Protein AF-A0A3D6DR63-F1 (afdb_monomer)

Structure (mmCIF, N/CA/C/O backbone):
data_AF-A0A3D6DR63-F1
#
_entry.id   AF-A0A3D6DR63-F1
#
loop_
_atom_site.group_PDB
_atom_site.id
_atom_site.type_symbol
_atom_site.label_atom_id
_atom_site.label_alt_id
_atom_site.label_comp_id
_atom_site.label_asym_id
_atom_site.label_entity_id
_atom_site.label_seq_id
_atom_site.pdbx_PDB_ins_code
_atom_site.Cartn_x
_atom_site.Cartn_y
_atom_site.Cartn_z
_atom_site.occupancy
_atom_site.B_iso_or_equiv
_atom_site.auth_seq_id
_atom_site.auth_comp_id
_atom_site.auth_asym_id
_atom_site.auth_atom_id
_atom_site.pdbx_PDB_model_num
ATOM 1 N N . MET A 1 1 ? 2.754 -13.021 -0.549 1.00 55.22 1 MET A N 1
ATOM 2 C CA . MET A 1 1 ? 3.269 -13.278 0.815 1.00 55.22 1 MET A CA 1
ATOM 3 C C . MET A 1 1 ? 2.582 -12.289 1.728 1.00 55.22 1 MET A C 1
ATOM 5 O O . MET A 1 1 ? 2.463 -11.158 1.289 1.00 55.22 1 MET A O 1
ATOM 9 N N . ALA A 1 2 ? 2.134 -12.702 2.915 1.00 77.19 2 ALA A N 1
ATOM 10 C CA . ALA A 1 2 ? 1.532 -11.772 3.871 1.00 77.19 2 ALA A CA 1
ATOM 11 C C . ALA A 1 2 ? 2.558 -10.711 4.296 1.00 77.19 2 ALA A C 1
ATOM 13 O O . ALA A 1 2 ? 3.731 -11.039 4.500 1.00 77.19 2 ALA A O 1
ATOM 14 N N . VAL A 1 3 ? 2.125 -9.458 4.412 1.00 84.44 3 VAL A N 1
ATOM 15 C CA . VAL A 1 3 ? 2.983 -8.354 4.857 1.00 84.44 3 VAL A CA 1
ATOM 16 C C . VAL A 1 3 ? 3.379 -8.554 6.323 1.00 84.44 3 VAL A C 1
ATOM 18 O O . VAL A 1 3 ? 2.514 -8.653 7.190 1.00 84.44 3 VAL A O 1
ATOM 21 N N . VAL A 1 4 ? 4.685 -8.600 6.611 1.00 91.81 4 VAL A N 1
ATOM 22 C CA . VAL A 1 4 ? 5.199 -8.753 7.984 1.00 91.81 4 VAL A CA 1
ATOM 23 C C . VAL A 1 4 ? 5.383 -7.398 8.655 1.00 91.81 4 VAL A C 1
ATOM 25 O O . VAL A 1 4 ? 5.018 -7.244 9.820 1.00 91.81 4 VAL A O 1
ATOM 28 N N . ARG A 1 5 ? 5.936 -6.413 7.939 1.00 94.44 5 ARG A N 1
ATOM 29 C CA . ARG A 1 5 ? 6.113 -5.038 8.415 1.00 94.44 5 ARG A CA 1
ATOM 30 C C . ARG A 1 5 ? 5.291 -4.107 7.533 1.00 94.44 5 ARG A C 1
ATOM 32 O O . ARG A 1 5 ? 5.711 -3.798 6.421 1.00 94.44 5 ARG A O 1
ATOM 39 N N . PRO A 1 6 ? 4.103 -3.680 7.976 1.00 94.38 6 PRO A N 1
ATOM 40 C CA . PRO A 1 6 ? 3.228 -2.900 7.124 1.00 94.38 6 PRO A CA 1
ATOM 41 C C . PRO A 1 6 ? 3.793 -1.504 6.872 1.00 94.38 6 PRO A C 1
ATOM 43 O O . PRO A 1 6 ? 4.049 -0.739 7.800 1.00 94.38 6 PRO A O 1
ATOM 46 N N . PHE A 1 7 ? 3.954 -1.181 5.592 1.00 94.69 7 PHE A N 1
ATOM 47 C CA . PHE A 1 7 ? 4.350 0.126 5.093 1.00 94.69 7 PHE A CA 1
ATOM 48 C C . PHE A 1 7 ? 3.253 0.695 4.191 1.00 94.69 7 PHE A C 1
ATOM 50 O O . PHE A 1 7 ? 2.871 0.074 3.193 1.00 94.69 7 PHE A O 1
ATOM 57 N N . LEU A 1 8 ? 2.732 1.870 4.542 1.00 93.81 8 LEU A N 1
ATOM 58 C CA . LEU A 1 8 ? 1.820 2.629 3.694 1.00 93.81 8 LEU A CA 1
ATOM 59 C C . LEU A 1 8 ? 2.593 3.159 2.483 1.00 93.81 8 LEU A C 1
ATOM 61 O O . LEU A 1 8 ? 3.599 3.843 2.629 1.00 93.81 8 LEU A O 1
ATOM 65 N N . ARG A 1 9 ? 2.124 2.839 1.279 1.00 90.19 9 ARG A N 1
ATOM 66 C CA . ARG A 1 9 ? 2.836 3.194 0.047 1.00 90.19 9 ARG A CA 1
ATOM 67 C C . ARG A 1 9 ? 2.928 4.702 -0.173 1.00 90.19 9 ARG A C 1
ATOM 69 O O . ARG A 1 9 ? 1.906 5.379 -0.194 1.00 90.19 9 ARG A O 1
ATOM 76 N N . ASP A 1 10 ? 4.117 5.164 -0.557 1.00 86.06 10 ASP A N 1
ATOM 77 C CA . ASP A 1 10 ? 4.382 6.567 -0.918 1.00 86.06 10 ASP A CA 1
ATOM 78 C C . ASP A 1 10 ? 3.540 7.086 -2.100 1.00 86.06 10 ASP A C 1
ATOM 80 O O . ASP A 1 10 ? 3.297 8.281 -2.224 1.00 86.06 10 ASP A O 1
ATOM 84 N N . GLY A 1 11 ? 3.091 6.199 -2.996 1.00 87.38 11 GLY A N 1
ATOM 85 C CA . GLY A 1 11 ? 2.249 6.550 -4.149 1.00 87.38 11 GLY A CA 1
ATOM 86 C C . GLY A 1 11 ? 0.776 6.806 -3.809 1.00 87.38 11 GLY A C 1
ATOM 87 O O . GLY A 1 11 ? -0.049 6.917 -4.720 1.00 87.38 11 GLY A O 1
ATOM 88 N N . ILE A 1 12 ? 0.412 6.837 -2.524 1.00 92.12 12 ILE A N 1
ATOM 89 C CA . ILE A 1 12 ? -0.972 6.935 -2.062 1.00 92.12 12 ILE A CA 1
ATOM 90 C C . ILE A 1 12 ? -1.116 8.095 -1.084 1.00 92.12 12 ILE A C 1
ATOM 92 O O . ILE A 1 12 ? -0.605 8.049 0.032 1.00 92.12 12 ILE A O 1
ATOM 96 N N . ASP A 1 13 ? -1.917 9.084 -1.469 1.00 94.25 13 ASP A N 1
ATOM 97 C CA . ASP A 1 13 ? -2.365 10.115 -0.542 1.00 94.25 13 ASP A CA 1
ATOM 98 C C . ASP A 1 13 ? -3.530 9.585 0.299 1.00 94.25 13 ASP A C 1
ATOM 100 O O . ASP A 1 13 ? -4.478 8.982 -0.221 1.00 94.25 13 ASP A O 1
ATOM 104 N N . VAL A 1 14 ? -3.476 9.845 1.603 1.00 95.81 14 VAL A N 1
ATOM 105 C CA . VAL A 1 14 ? -4.522 9.470 2.557 1.00 95.81 14 VAL A CA 1
ATOM 106 C C . VAL A 1 14 ? -5.210 10.726 3.071 1.00 95.81 14 VAL A C 1
ATOM 108 O O . VAL A 1 14 ? -4.579 11.583 3.683 1.00 95.81 14 VAL A O 1
ATOM 111 N N . TYR A 1 15 ? -6.521 10.814 2.858 1.00 96.06 15 TYR A N 1
ATOM 112 C CA . TYR A 1 15 ? -7.356 11.889 3.387 1.00 96.06 15 TYR A CA 1
ATOM 113 C C . TYR A 1 15 ? -8.389 11.324 4.347 1.00 96.06 15 TYR A C 1
ATOM 115 O O . TYR A 1 15 ? -9.025 10.310 4.064 1.00 96.06 15 TYR A O 1
ATOM 123 N N . VAL A 1 16 ? -8.591 12.012 5.462 1.00 94.88 16 VAL A N 1
ATOM 124 C CA . VAL A 1 16 ? -9.604 11.662 6.457 1.00 94.88 16 VAL A CA 1
ATOM 125 C C . VAL A 1 16 ? -10.756 12.650 6.333 1.00 94.88 16 VAL A C 1
ATOM 127 O O . VAL A 1 16 ? -10.533 13.859 6.236 1.00 94.88 16 VAL A O 1
ATOM 130 N N . ARG A 1 17 ? -11.988 12.141 6.303 1.00 92.88 17 ARG A N 1
ATOM 131 C CA . ARG A 1 17 ? -13.204 12.949 6.242 1.00 92.88 17 ARG A CA 1
ATOM 132 C C . ARG A 1 17 ? -14.076 12.635 7.452 1.00 92.88 17 ARG A C 1
ATOM 134 O O . ARG A 1 17 ? -14.644 11.555 7.546 1.00 92.88 17 ARG A O 1
ATOM 141 N N . GLY A 1 18 ? -14.217 13.603 8.353 1.00 91.56 18 GLY A N 1
ATOM 142 C CA . GLY A 1 18 ? -14.867 13.349 9.641 1.00 91.56 18 GLY A CA 1
ATOM 143 C C . GLY A 1 18 ? -14.057 12.354 10.474 1.00 91.56 18 GLY A C 1
ATOM 144 O O . GLY A 1 18 ? -12.831 12.351 10.386 1.00 91.56 18 GLY A O 1
ATOM 145 N N . ASP A 1 19 ? -14.741 11.510 11.247 1.00 91.31 19 ASP A N 1
ATOM 146 C CA . ASP A 1 19 ? -14.093 10.597 12.200 1.00 91.31 19 ASP A CA 1
ATOM 147 C C . ASP A 1 19 ? -14.078 9.129 11.740 1.00 91.31 19 ASP A C 1
ATOM 149 O O . ASP A 1 19 ? -13.366 8.311 12.324 1.00 91.31 19 ASP A O 1
ATOM 153 N N . ASP A 1 20 ? -14.857 8.775 10.714 1.00 94.31 20 ASP A N 1
ATOM 154 C CA . ASP A 1 20 ? -15.104 7.385 10.314 1.00 94.31 20 ASP A CA 1
ATOM 155 C C . ASP A 1 20 ? -14.849 7.091 8.829 1.00 94.31 20 ASP A C 1
ATOM 157 O O . ASP A 1 20 ? -15.010 5.948 8.406 1.00 94.31 20 ASP A O 1
ATOM 161 N N . GLU A 1 21 ? -14.435 8.072 8.022 1.00 96.81 21 GLU A N 1
ATOM 162 C CA . GLU A 1 21 ? -14.211 7.897 6.583 1.00 96.81 21 GLU A CA 1
ATOM 163 C C . GLU A 1 21 ? -12.761 8.217 6.196 1.00 96.81 21 GLU A C 1
ATOM 165 O O . GLU A 1 21 ? -12.221 9.282 6.504 1.00 96.81 21 GLU A O 1
ATOM 170 N N . VAL A 1 22 ? -12.127 7.283 5.481 1.00 97.44 22 VAL A N 1
ATOM 171 C CA . VAL A 1 22 ? -10.781 7.443 4.920 1.00 97.44 22 VAL A CA 1
ATOM 172 C C . VAL A 1 22 ? -10.804 7.255 3.405 1.00 97.44 22 VAL A C 1
ATOM 174 O O . VAL A 1 22 ? -11.437 6.338 2.872 1.00 97.44 22 VAL A O 1
ATOM 177 N N . HIS A 1 23 ? -10.097 8.135 2.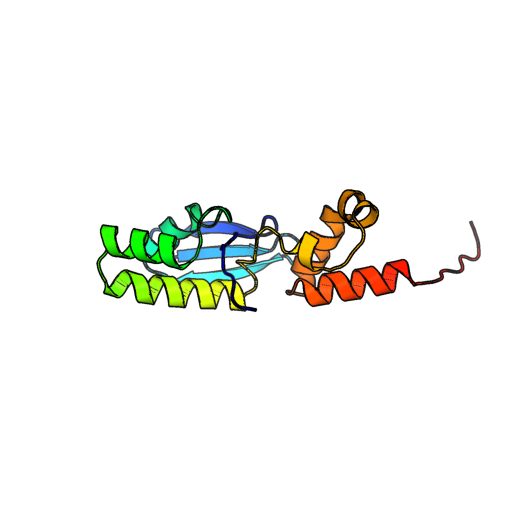704 1.00 97.50 23 HIS A N 1
ATOM 178 C CA . HIS A 1 23 ? -9.917 8.117 1.261 1.00 97.50 23 HIS A CA 1
ATOM 179 C C . HIS A 1 23 ? -8.454 7.842 0.929 1.00 97.50 23 HIS A C 1
ATOM 181 O O . HIS A 1 23 ? -7.572 8.601 1.321 1.00 97.50 23 HIS A O 1
ATOM 187 N N . PHE A 1 24 ? -8.220 6.801 0.141 1.00 96.50 24 PHE A N 1
ATOM 188 C CA . PHE A 1 24 ? -6.924 6.459 -0.430 1.00 96.50 24 PHE A CA 1
ATOM 189 C C . PHE A 1 24 ? -6.910 6.870 -1.900 1.00 96.50 24 PHE A C 1
ATOM 191 O O . PHE A 1 24 ? -7.709 6.364 -2.698 1.00 96.50 24 PHE A O 1
ATOM 198 N N . VAL A 1 25 ? -6.026 7.794 -2.263 1.00 94.81 25 VAL A N 1
ATOM 199 C CA . VAL A 1 25 ? -5.901 8.336 -3.618 1.00 94.81 25 VAL A CA 1
ATOM 200 C C . VAL A 1 25 ? -4.568 7.899 -4.205 1.00 94.81 25 VAL A C 1
ATOM 202 O O . VAL A 1 25 ? -3.514 8.380 -3.811 1.00 94.81 25 VAL A O 1
ATOM 205 N N . PHE A 1 26 ? -4.623 6.996 -5.179 1.00 91.31 26 PHE A N 1
ATOM 206 C CA . PHE A 1 26 ? -3.443 6.495 -5.875 1.00 91.31 26 PHE A CA 1
ATOM 207 C C . PHE A 1 26 ? -2.967 7.557 -6.865 1.00 91.31 26 PHE A C 1
ATOM 209 O O . PHE A 1 26 ? -3.691 7.907 -7.803 1.00 91.31 26 PHE A O 1
ATOM 216 N N . LEU A 1 27 ? -1.759 8.077 -6.670 1.00 87.94 27 LEU A N 1
ATOM 217 C CA . LEU A 1 27 ? -1.229 9.194 -7.446 1.00 87.94 27 LEU A CA 1
ATOM 218 C C . LEU A 1 27 ? -1.001 8.814 -8.911 1.00 87.94 27 LEU A C 1
ATOM 220 O O . LEU A 1 27 ? -1.412 9.567 -9.798 1.00 87.94 27 LEU A O 1
ATOM 224 N N . GLY A 1 28 ? -0.430 7.631 -9.171 1.00 83.94 28 GLY A N 1
ATOM 225 C CA . GLY A 1 28 ? -0.130 7.169 -10.528 1.00 83.94 28 GLY A CA 1
ATOM 226 C C . GLY A 1 28 ? -1.362 6.871 -11.390 1.00 83.94 28 GLY A C 1
ATOM 227 O O . GLY A 1 28 ? -1.357 7.149 -12.586 1.00 83.94 28 GLY A O 1
ATOM 228 N N . THR A 1 29 ? -2.441 6.344 -10.801 1.00 86.75 29 THR A N 1
ATOM 229 C CA . THR A 1 29 ? -3.646 5.918 -11.550 1.00 86.75 29 THR A CA 1
ATOM 230 C C . THR A 1 29 ? -4.853 6.826 -11.358 1.00 86.75 29 THR A C 1
ATOM 232 O O . THR A 1 29 ? -5.869 6.646 -12.026 1.00 86.75 29 THR A O 1
ATOM 235 N N . ARG A 1 30 ? -4.787 7.772 -10.414 1.00 88.81 30 ARG A N 1
ATOM 236 C CA . ARG A 1 30 ? -5.924 8.581 -9.937 1.00 88.81 30 ARG A CA 1
ATOM 237 C C . ARG A 1 30 ? -7.093 7.760 -9.386 1.00 88.81 30 ARG A C 1
ATOM 239 O O . ARG A 1 30 ? -8.159 8.319 -9.118 1.00 88.81 30 ARG A O 1
ATOM 246 N N . LYS A 1 31 ? -6.903 6.454 -9.171 1.00 90.94 31 LYS A N 1
ATOM 247 C CA . LYS A 1 31 ? -7.893 5.587 -8.534 1.00 90.94 31 LYS A CA 1
ATOM 248 C C . LYS A 1 31 ? -8.130 6.061 -7.105 1.00 90.94 31 LYS A C 1
ATOM 250 O O . LYS A 1 31 ? -7.192 6.401 -6.387 1.00 90.94 31 LYS A O 1
ATOM 255 N N . ARG A 1 32 ? -9.394 6.050 -6.688 1.00 94.56 32 ARG A N 1
ATOM 256 C CA . ARG A 1 32 ? -9.807 6.404 -5.329 1.00 94.56 32 ARG A CA 1
ATOM 257 C C . ARG A 1 32 ? -10.486 5.214 -4.679 1.00 94.56 32 ARG A C 1
ATOM 259 O O . ARG A 1 32 ? -11.340 4.579 -5.296 1.00 94.56 32 ARG A O 1
ATOM 266 N N . ILE A 1 33 ? -10.101 4.916 -3.447 1.00 95.19 33 ILE A N 1
ATOM 267 C CA . ILE A 1 33 ? -10.772 3.934 -2.599 1.00 95.19 33 ILE A CA 1
ATOM 268 C C . ILE A 1 33 ? -11.244 4.673 -1.357 1.00 95.19 33 ILE A C 1
ATOM 270 O O . ILE A 1 33 ? -10.448 5.328 -0.694 1.00 95.19 33 ILE A O 1
ATOM 274 N N . THR A 1 34 ? -12.530 4.561 -1.050 1.00 96.81 34 THR A N 1
ATOM 275 C CA . THR A 1 34 ? -13.109 5.102 0.180 1.00 96.81 34 THR A CA 1
ATOM 276 C C . THR A 1 34 ? -13.538 3.948 1.063 1.00 96.81 34 THR A C 1
ATOM 278 O O . THR A 1 34 ? -14.157 2.997 0.582 1.00 96.81 34 THR A O 1
ATOM 281 N N . ALA A 1 35 ? -13.208 4.034 2.346 1.00 95.75 35 ALA A N 1
ATOM 282 C CA . ALA A 1 35 ? -13.614 3.061 3.342 1.00 95.75 35 ALA A CA 1
ATOM 283 C C . ALA A 1 35 ? -14.189 3.782 4.560 1.00 95.75 35 ALA A C 1
ATOM 285 O O . ALA A 1 35 ? -13.599 4.744 5.051 1.00 95.75 35 ALA A O 1
ATOM 286 N N . LYS A 1 36 ? -15.326 3.280 5.049 1.00 96.38 36 LYS A N 1
ATOM 287 C CA . LYS A 1 36 ? -15.835 3.638 6.370 1.00 96.38 36 LYS A CA 1
ATOM 288 C C . LYS A 1 36 ? -15.292 2.659 7.391 1.00 96.38 36 LYS A C 1
ATOM 290 O O . LYS A 1 36 ? -15.529 1.457 7.275 1.00 96.38 36 LYS A O 1
ATOM 295 N N . VAL A 1 37 ? -14.530 3.161 8.347 1.00 95.25 37 VAL A N 1
ATOM 296 C CA . VAL A 1 37 ? -13.800 2.362 9.329 1.00 95.25 37 VAL A CA 1
ATOM 297 C C . VAL A 1 37 ? -13.841 3.048 10.686 1.00 95.25 37 VAL A C 1
ATOM 299 O O . VAL A 1 37 ? -14.077 4.246 10.795 1.00 95.25 37 VAL A O 1
ATOM 302 N N . LYS A 1 38 ? -13.617 2.281 11.752 1.00 95.38 38 LYS A N 1
ATOM 303 C CA . LYS A 1 38 ? -13.618 2.839 13.106 1.00 95.38 38 LYS A CA 1
ATOM 304 C C . LYS A 1 38 ? -12.459 3.836 13.285 1.00 95.38 38 LYS A C 1
ATOM 306 O O . LYS A 1 38 ? -11.371 3.567 12.769 1.00 95.38 38 LYS A O 1
ATOM 311 N N . PRO A 1 39 ? -12.627 4.909 14.083 1.00 95.19 39 PRO A N 1
ATOM 312 C CA . PRO A 1 39 ? -11.611 5.954 14.242 1.00 95.19 39 PRO A CA 1
ATOM 313 C C . PRO A 1 39 ? -10.222 5.431 14.637 1.00 95.19 39 PRO A C 1
ATOM 315 O O . PRO A 1 39 ? -9.207 5.898 14.125 1.00 95.19 39 PRO A O 1
ATOM 318 N N . PHE A 1 40 ? -10.152 4.409 15.499 1.00 94.62 40 PHE A N 1
ATOM 319 C CA . PHE A 1 40 ? -8.867 3.838 15.920 1.00 94.62 40 PHE A CA 1
ATOM 320 C C . PHE A 1 40 ? -8.107 3.152 14.770 1.00 94.62 40 PHE A C 1
ATOM 322 O O . PHE A 1 40 ? -6.879 3.127 14.778 1.00 94.62 40 PHE A O 1
ATOM 329 N N . LEU A 1 41 ? -8.812 2.625 13.762 1.00 96.50 41 LEU A N 1
ATOM 330 C CA . LEU A 1 41 ? -8.189 2.046 12.571 1.00 96.50 41 LEU A CA 1
ATOM 331 C C . LEU A 1 41 ? -7.598 3.142 11.682 1.00 96.50 41 LEU A C 1
ATOM 333 O O . LEU A 1 41 ? -6.503 2.968 11.154 1.00 96.50 41 LEU A O 1
ATOM 337 N N . ILE A 1 42 ? -8.261 4.299 11.582 1.00 95.88 42 ILE A N 1
ATOM 338 C CA . ILE A 1 42 ? -7.709 5.474 10.890 1.00 95.88 42 ILE A CA 1
ATOM 339 C C . ILE A 1 42 ? -6.430 5.935 11.591 1.00 95.88 42 ILE A C 1
ATOM 341 O O . ILE A 1 42 ? -5.406 6.125 10.942 1.00 95.88 42 ILE A O 1
ATOM 345 N N . GLN A 1 43 ? -6.458 6.040 12.923 1.00 93.50 43 GLN A N 1
ATOM 346 C CA . GLN A 1 43 ? -5.282 6.413 13.717 1.00 93.50 43 GLN A CA 1
ATOM 347 C C . GLN A 1 43 ? -4.119 5.430 13.527 1.00 93.50 43 GLN A C 1
ATOM 349 O O . GLN A 1 43 ? -2.966 5.853 13.457 1.00 93.50 43 GLN A O 1
ATOM 354 N N . SER A 1 44 ? -4.417 4.134 13.386 1.00 94.88 44 SER A N 1
ATOM 355 C CA . SER A 1 44 ? -3.396 3.104 13.179 1.00 94.88 44 SER A CA 1
ATOM 356 C C . SER A 1 44 ? -2.615 3.257 11.867 1.00 94.88 44 SER A C 1
ATOM 358 O O . SER A 1 44 ? -1.479 2.794 11.793 1.00 94.88 44 SER A O 1
ATOM 360 N N . LEU A 1 45 ? -3.158 3.965 10.862 1.00 95.38 45 LEU A N 1
ATOM 361 C CA . LEU A 1 45 ? -2.460 4.235 9.597 1.00 95.38 45 LEU A CA 1
ATOM 362 C C . LEU A 1 45 ? -1.144 4.994 9.812 1.00 95.38 45 LEU A C 1
ATOM 364 O O . LEU A 1 45 ? -0.180 4.760 9.091 1.00 95.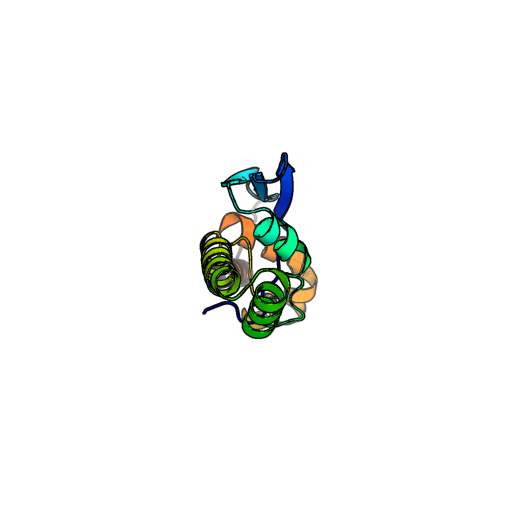38 45 LEU A O 1
ATOM 368 N N . ALA A 1 46 ? -1.079 5.854 10.835 1.00 93.50 46 ALA A N 1
ATOM 369 C CA . ALA A 1 46 ? 0.125 6.610 11.177 1.00 93.50 46 ALA A CA 1
ATOM 370 C C . ALA A 1 46 ? 1.273 5.731 11.708 1.00 93.50 46 ALA A C 1
ATOM 372 O O . ALA A 1 46 ? 2.394 6.214 11.852 1.00 93.50 46 ALA A O 1
ATOM 373 N N . TRP A 1 47 ? 1.007 4.462 12.032 1.00 94.75 47 TRP A N 1
ATOM 374 C CA . TRP A 1 47 ? 2.011 3.511 12.519 1.00 94.75 47 TRP A CA 1
ATOM 375 C C . TRP A 1 47 ? 2.524 2.574 11.420 1.00 94.75 47 TRP A C 1
ATOM 377 O O . TRP A 1 47 ? 3.416 1.772 11.676 1.00 94.75 47 TRP A O 1
ATOM 387 N N . LEU A 1 48 ? 1.978 2.658 10.202 1.00 95.75 48 LEU A N 1
ATOM 388 C CA . LEU A 1 48 ? 2.353 1.800 9.076 1.00 95.75 48 LEU A CA 1
ATOM 389 C C . LEU A 1 48 ? 3.574 2.372 8.343 1.00 95.75 48 LEU A C 1
ATOM 391 O O . LEU A 1 48 ? 3.514 2.693 7.158 1.00 95.75 48 LEU A O 1
ATOM 395 N N . ASP A 1 49 ? 4.676 2.543 9.069 1.00 94.44 49 ASP A N 1
ATOM 396 C CA . ASP A 1 49 ? 5.935 3.107 8.567 1.00 94.44 49 ASP A CA 1
ATOM 397 C C . ASP A 1 49 ? 6.993 2.036 8.242 1.00 94.44 49 ASP A C 1
ATOM 399 O O . ASP A 1 49 ? 8.139 2.360 7.925 1.00 94.44 49 ASP A O 1
ATOM 403 N N . GLY A 1 50 ? 6.616 0.755 8.306 1.00 93.94 50 GLY A N 1
ATOM 404 C CA . GLY A 1 50 ? 7.489 -0.380 8.015 1.00 93.94 50 GLY A CA 1
ATOM 405 C C . GLY A 1 50 ? 8.530 -0.700 9.096 1.00 93.94 50 GLY A C 1
ATOM 406 O O . GLY A 1 50 ? 9.360 -1.585 8.874 1.00 93.94 50 GLY A O 1
ATOM 407 N N . LYS A 1 51 ? 8.528 -0.024 10.257 1.00 94.00 51 LYS A N 1
ATOM 408 C CA . LYS A 1 51 ? 9.496 -0.298 11.338 1.00 94.00 51 LYS A CA 1
ATOM 409 C C . LYS A 1 51 ? 9.072 -1.449 12.240 1.00 94.00 51 LYS A C 1
ATOM 411 O O . LYS A 1 51 ? 9.898 -2.292 12.588 1.00 94.00 51 LYS A O 1
ATOM 416 N N . GLU A 1 52 ? 7.802 -1.477 12.627 1.00 94.88 52 GLU A N 1
ATOM 417 C CA . GLU A 1 52 ? 7.232 -2.512 13.491 1.00 94.88 52 GLU A CA 1
ATOM 418 C C . GLU A 1 52 ? 6.565 -3.621 12.664 1.00 94.88 52 GLU A C 1
ATOM 420 O O . GLU A 1 52 ? 6.156 -3.408 11.522 1.00 94.88 52 GLU A O 1
ATOM 425 N N . ASN A 1 53 ? 6.470 -4.826 13.233 1.00 95.38 53 ASN A N 1
ATOM 426 C CA . ASN A 1 53 ? 5.750 -5.932 12.604 1.00 95.38 53 ASN A CA 1
ATOM 427 C C . ASN A 1 53 ? 4.250 -5.904 12.958 1.00 95.38 53 ASN A C 1
ATOM 429 O O . ASN A 1 53 ? 3.827 -5.209 13.886 1.00 95.38 53 ASN A O 1
ATOM 433 N N . VAL A 1 54 ? 3.448 -6.670 12.212 1.00 94.56 54 VAL A N 1
ATOM 434 C CA . VAL A 1 54 ? 1.989 -6.747 12.406 1.00 94.56 54 VAL A CA 1
ATOM 435 C C . VAL A 1 54 ? 1.617 -7.136 13.837 1.00 94.56 54 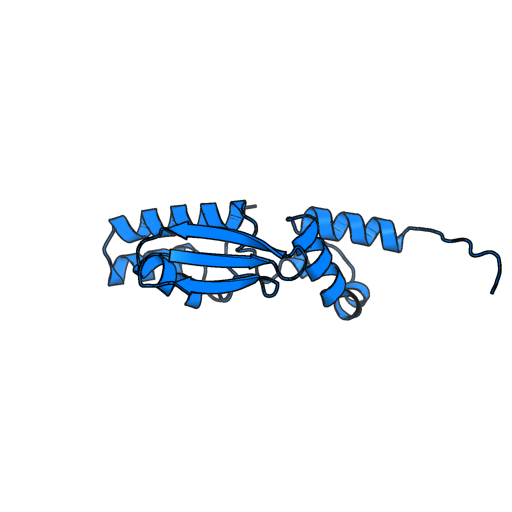VAL A C 1
ATOM 437 O O . VAL A 1 54 ? 0.726 -6.509 14.406 1.00 94.56 54 VAL A O 1
ATOM 440 N N . ASP A 1 55 ? 2.302 -8.111 14.437 1.00 94.56 55 ASP A N 1
ATOM 441 C CA . ASP A 1 55 ? 1.979 -8.597 15.783 1.00 94.56 55 ASP A CA 1
ATOM 442 C C . ASP A 1 55 ? 2.189 -7.516 16.853 1.00 94.56 55 ASP A C 1
ATOM 444 O O . ASP A 1 55 ? 1.297 -7.269 17.663 1.00 94.56 55 ASP A O 1
ATOM 448 N N . SER A 1 56 ? 3.320 -6.806 16.819 1.00 95.50 56 SER A N 1
ATOM 449 C CA . SER A 1 56 ? 3.620 -5.698 17.735 1.00 95.50 56 SER A CA 1
ATOM 450 C C . SER A 1 56 ? 2.608 -4.560 17.609 1.00 95.50 56 SER A C 1
ATOM 452 O O . SER A 1 56 ? 2.133 -4.029 18.617 1.00 95.50 56 SER A O 1
ATOM 454 N N . LEU A 1 57 ? 2.226 -4.209 16.377 1.00 95.50 57 LEU A N 1
ATOM 455 C CA . LEU A 1 57 ? 1.209 -3.189 16.127 1.00 95.50 57 LEU A CA 1
ATOM 456 C C . LEU A 1 57 ? -0.179 -3.642 16.599 1.00 95.50 57 LEU A C 1
ATOM 458 O O . LEU A 1 57 ? -0.915 -2.855 17.196 1.00 95.50 57 LEU A O 1
ATOM 462 N N . ALA A 1 58 ? -0.530 -4.910 16.387 1.00 94.88 58 ALA A N 1
ATOM 463 C CA . ALA A 1 58 ? -1.800 -5.477 16.821 1.00 94.88 58 ALA A CA 1
ATOM 464 C C . ALA A 1 58 ? -1.906 -5.516 18.355 1.00 94.88 58 ALA A C 1
ATOM 466 O O . ALA A 1 58 ? -2.936 -5.134 18.910 1.00 94.88 58 ALA A O 1
ATOM 467 N N . GLU A 1 59 ? -0.825 -5.881 19.050 1.00 95.06 59 GLU A N 1
ATOM 468 C CA . GLU A 1 59 ? -0.714 -5.795 20.513 1.00 95.06 59 GLU A CA 1
ATOM 469 C C . GLU A 1 59 ? -0.840 -4.350 21.015 1.00 95.06 59 GLU A C 1
ATOM 471 O O . GLU A 1 59 ? -1.517 -4.074 22.011 1.00 95.06 59 GLU A O 1
ATOM 476 N N . ARG A 1 60 ? -0.233 -3.389 20.307 1.00 93.94 60 ARG A N 1
ATOM 477 C CA . ARG A 1 60 ? -0.364 -1.961 20.620 1.00 93.94 60 ARG A CA 1
ATOM 478 C C . ARG A 1 60 ? -1.812 -1.487 20.503 1.00 93.94 60 ARG A C 1
ATOM 480 O O . ARG A 1 60 ? -2.288 -0.804 21.409 1.00 93.94 60 ARG A O 1
ATOM 487 N N . VAL A 1 61 ? -2.521 -1.862 19.436 1.00 93.88 61 VAL A N 1
ATOM 488 C CA . VAL A 1 61 ? -3.958 -1.572 19.279 1.00 93.88 61 VAL A CA 1
ATOM 489 C C . VAL A 1 61 ? -4.755 -2.199 20.421 1.00 93.88 61 VAL A C 1
ATOM 491 O O . VAL A 1 61 ? -5.566 -1.515 21.047 1.00 93.88 61 VAL A O 1
ATOM 494 N N . ALA A 1 62 ? -4.491 -3.471 20.729 1.00 94.12 62 ALA A N 1
ATOM 495 C CA . ALA A 1 62 ? -5.205 -4.210 21.762 1.00 94.12 62 ALA A CA 1
ATOM 496 C C . ALA A 1 62 ? -5.052 -3.569 23.146 1.00 94.12 62 ALA A C 1
ATOM 498 O O . ALA A 1 62 ? -6.016 -3.468 23.902 1.00 94.12 62 ALA A O 1
ATOM 499 N N . ARG A 1 63 ? -3.855 -3.068 23.467 1.00 92.00 63 ARG A N 1
ATOM 500 C CA . ARG A 1 63 ? -3.581 -2.384 24.737 1.00 92.00 63 ARG A CA 1
ATOM 501 C C . ARG A 1 63 ? -4.375 -1.089 24.900 1.00 92.00 63 ARG A C 1
ATOM 503 O O . ARG A 1 63 ? -4.738 -0.742 26.018 1.00 92.00 63 ARG A O 1
ATOM 510 N N . VAL A 1 64 ? -4.613 -0.366 23.807 1.00 89.81 64 VAL A N 1
ATOM 511 C CA . VAL A 1 64 ? -5.295 0.937 23.835 1.00 89.81 64 VAL A CA 1
ATOM 512 C C . VAL A 1 64 ? -6.817 0.784 23.740 1.00 89.81 64 VAL A C 1
ATOM 514 O O . VAL A 1 64 ? -7.538 1.568 24.347 1.00 89.81 64 VAL A O 1
ATOM 517 N N . GLN A 1 65 ? -7.307 -0.202 22.982 1.00 90.88 65 GLN A N 1
ATOM 518 C CA . GLN A 1 65 ? -8.720 -0.308 22.580 1.00 90.88 65 GLN A CA 1
ATOM 519 C C . GLN A 1 65 ? -9.406 -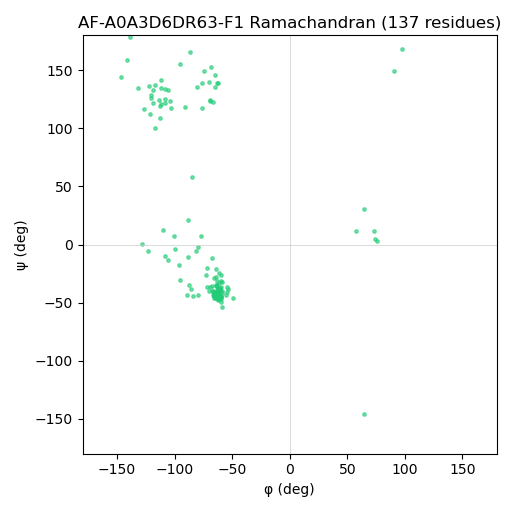1.627 22.997 1.00 90.88 65 GLN A C 1
ATOM 521 O O . GLN A 1 65 ? -10.612 -1.767 22.810 1.00 90.88 65 GLN A O 1
ATOM 526 N N . GLY A 1 66 ? -8.672 -2.591 23.563 1.00 89.00 66 GLY A N 1
ATOM 527 C CA . GLY A 1 66 ? -9.177 -3.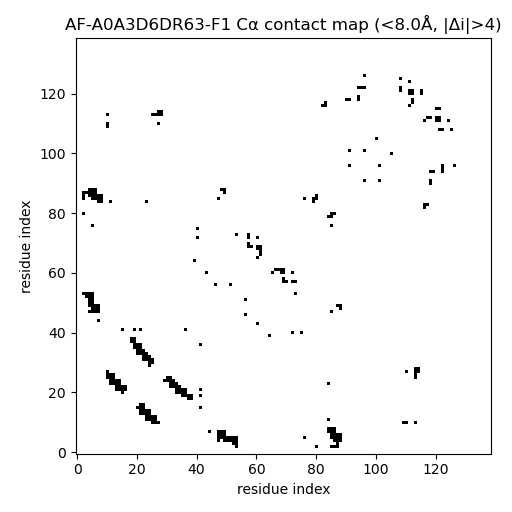908 23.973 1.00 89.00 66 GLY A CA 1
ATOM 528 C C . GLY A 1 66 ? -8.922 -5.031 22.956 1.00 89.00 66 GLY A C 1
ATOM 529 O O . GLY A 1 66 ? -8.547 -4.787 21.810 1.00 89.00 66 GLY A O 1
ATOM 530 N N . ALA A 1 67 ? -9.135 -6.285 23.374 1.00 85.12 67 ALA A N 1
ATOM 531 C CA . ALA A 1 67 ? -8.804 -7.478 22.582 1.00 85.12 67 ALA A CA 1
ATOM 532 C C . ALA A 1 67 ? -9.519 -7.529 21.218 1.00 85.12 67 ALA A C 1
ATOM 534 O O . ALA A 1 67 ? -8.873 -7.792 20.208 1.00 85.12 67 ALA A O 1
ATOM 535 N N . ASP A 1 68 ? -10.804 -7.169 21.150 1.00 91.31 68 ASP A N 1
ATOM 536 C CA . ASP A 1 68 ? -11.571 -7.156 19.893 1.00 91.31 68 ASP A CA 1
ATOM 537 C C . ASP A 1 68 ? -10.996 -6.190 18.843 1.00 91.31 68 ASP A C 1
ATOM 539 O O . ASP A 1 68 ? -11.232 -6.345 17.641 1.00 91.31 68 ASP A O 1
ATOM 543 N N . ALA A 1 69 ? -10.262 -5.159 19.274 1.00 93.19 69 ALA A N 1
ATOM 544 C CA . ALA A 1 69 ? -9.630 -4.202 18.372 1.00 93.19 69 ALA A CA 1
ATOM 545 C C . ALA A 1 69 ? -8.421 -4.809 17.643 1.00 93.19 69 ALA A C 1
ATOM 547 O O . ALA A 1 69 ? -8.127 -4.397 16.520 1.00 93.19 69 ALA A O 1
ATOM 548 N N . ARG A 1 70 ? -7.770 -5.819 18.239 1.00 94.38 70 ARG A N 1
ATOM 549 C CA . ARG A 1 70 ? -6.669 -6.581 17.633 1.00 94.38 70 ARG A CA 1
ATOM 550 C C . ARG A 1 70 ? -7.115 -7.247 16.337 1.00 94.38 70 ARG A C 1
ATOM 552 O O . ARG A 1 70 ? -6.520 -7.024 15.287 1.00 94.38 70 ARG A O 1
ATOM 559 N N . ASP A 1 71 ? -8.200 -8.011 16.400 1.00 94.38 71 ASP A N 1
ATOM 560 C CA . ASP A 1 71 ? -8.688 -8.785 15.256 1.00 94.38 71 ASP A CA 1
ATOM 561 C C . ASP A 1 71 ? -9.239 -7.868 14.158 1.00 94.38 71 ASP A C 1
ATOM 563 O O . ASP A 1 71 ? -9.012 -8.096 12.969 1.00 94.38 71 ASP A O 1
ATOM 567 N N . GLN A 1 72 ? -9.890 -6.767 14.547 1.00 95.50 72 GLN A N 1
ATOM 568 C CA . GLN A 1 72 ? -10.335 -5.735 13.608 1.00 95.50 72 GLN A CA 1
ATOM 569 C C . GLN A 1 72 ? -9.163 -5.053 12.897 1.00 95.50 72 GLN A C 1
ATOM 571 O O . GLN A 1 72 ? -9.252 -4.783 11.700 1.00 95.50 72 GLN A O 1
ATOM 576 N N . PHE A 1 73 ? -8.065 -4.790 13.609 1.00 96.50 73 PHE A N 1
ATOM 577 C CA . PHE A 1 73 ? -6.853 -4.233 13.018 1.00 96.50 73 PHE A CA 1
ATOM 578 C C . PHE A 1 73 ? -6.196 -5.205 12.036 1.00 96.50 73 PHE A C 1
ATOM 580 O O . PHE A 1 73 ? -5.861 -4.804 10.923 1.00 96.50 73 PHE A O 1
ATOM 587 N N . ILE A 1 74 ? -6.089 -6.489 12.388 1.00 95.38 74 ILE A N 1
ATOM 588 C CA . ILE A 1 74 ? -5.549 -7.522 11.491 1.00 95.38 74 ILE A CA 1
ATOM 589 C C . ILE A 1 74 ? -6.408 -7.643 10.223 1.00 95.38 74 ILE A C 1
ATOM 591 O O . ILE A 1 74 ? -5.879 -7.644 9.111 1.00 95.38 74 ILE A O 1
ATOM 595 N N . ALA A 1 75 ? -7.737 -7.680 10.365 1.00 95.69 75 ALA A N 1
ATOM 596 C CA . ALA A 1 75 ? -8.651 -7.718 9.225 1.00 95.69 75 ALA A CA 1
ATOM 597 C C . ALA A 1 75 ? -8.532 -6.461 8.345 1.00 95.69 75 ALA A C 1
ATOM 599 O O . ALA A 1 75 ? -8.576 -6.548 7.115 1.00 95.69 75 ALA A O 1
ATOM 600 N N . PHE A 1 76 ? -8.347 -5.292 8.962 1.00 96.56 76 PHE A N 1
ATOM 601 C CA . PHE A 1 76 ? -8.123 -4.044 8.243 1.00 96.56 76 PHE A CA 1
ATOM 602 C C . PHE A 1 76 ? -6.797 -4.059 7.472 1.00 96.56 76 PHE A C 1
ATOM 604 O O . PHE A 1 76 ? -6.789 -3.714 6.293 1.00 96.56 76 PHE A O 1
ATOM 611 N N . LEU A 1 77 ? -5.702 -4.532 8.074 1.00 96.44 77 LEU A N 1
ATOM 612 C CA . LEU A 1 77 ? -4.422 -4.691 7.379 1.00 96.44 77 LEU A CA 1
ATOM 613 C C . LEU A 1 77 ? -4.522 -5.645 6.189 1.00 96.44 77 LEU A C 1
ATOM 615 O O . LEU A 1 77 ? -4.053 -5.302 5.106 1.00 96.44 77 LEU A O 1
ATOM 619 N N . ALA A 1 78 ? -5.195 -6.786 6.348 1.00 95.00 78 ALA A N 1
ATOM 620 C CA . ALA A 1 78 ? -5.421 -7.722 5.249 1.00 95.00 78 ALA A CA 1
ATOM 621 C C . ALA A 1 78 ? -6.220 -7.078 4.100 1.00 95.00 78 ALA A C 1
ATOM 623 O O . ALA A 1 78 ? -5.920 -7.291 2.923 1.00 95.00 78 ALA A O 1
ATOM 624 N N . TYR A 1 79 ? -7.213 -6.239 4.422 1.00 95.50 79 TYR A N 1
ATOM 625 C CA . TYR A 1 79 ? -7.926 -5.447 3.421 1.00 95.50 79 TYR A CA 1
ATOM 626 C C . TYR A 1 79 ? -6.992 -4.462 2.702 1.00 95.50 79 TYR A C 1
ATOM 628 O O . TYR A 1 79 ? -7.012 -4.398 1.471 1.00 95.50 79 TYR A O 1
ATOM 636 N N . LEU A 1 80 ? -6.170 -3.710 3.441 1.00 95.25 80 LEU A N 1
ATOM 637 C CA . LEU A 1 80 ? -5.237 -2.741 2.861 1.00 95.25 80 LEU A CA 1
ATOM 638 C C . LEU A 1 80 ? -4.194 -3.419 1.967 1.00 95.25 80 LEU A C 1
ATOM 640 O O . LEU A 1 80 ? -3.943 -2.935 0.864 1.00 95.25 80 LEU A O 1
ATOM 644 N N . GLU A 1 81 ? -3.637 -4.550 2.397 1.00 92.50 81 GLU A N 1
ATOM 645 C CA . GLU A 1 81 ? -2.722 -5.376 1.604 1.00 92.50 81 GLU A CA 1
ATOM 646 C C . GLU A 1 81 ? -3.399 -5.852 0.314 1.00 92.50 81 GLU A C 1
ATOM 648 O O . GLU A 1 81 ? -2.882 -5.641 -0.781 1.00 92.50 81 GLU A O 1
ATOM 653 N N . HIS A 1 82 ? -4.608 -6.414 0.412 1.00 91.00 82 HIS A N 1
ATOM 654 C CA . HIS A 1 82 ? -5.352 -6.883 -0.755 1.00 91.00 82 HIS A CA 1
ATOM 655 C C . HIS A 1 82 ? -5.680 -5.754 -1.748 1.00 91.00 82 HIS A C 1
ATOM 657 O O . HIS A 1 82 ? -5.722 -5.970 -2.961 1.00 91.00 82 HIS A O 1
ATOM 663 N N . LYS A 1 83 ? -5.915 -4.530 -1.258 1.00 91.00 83 LYS A N 1
ATOM 664 C CA . LYS A 1 83 ? -6.097 -3.341 -2.107 1.00 91.00 83 LYS A CA 1
ATOM 665 C C . LYS A 1 83 ? -4.784 -2.750 -2.619 1.00 91.00 83 LYS A C 1
ATOM 667 O O . LYS A 1 83 ? -4.835 -1.789 -3.387 1.00 91.00 83 LYS A O 1
ATOM 672 N N . GLY A 1 84 ? -3.645 -3.316 -2.227 1.00 89.50 84 GLY A N 1
ATOM 673 C CA . GLY A 1 84 ? -2.320 -2.825 -2.569 1.00 89.50 84 GLY A CA 1
ATOM 674 C C . GLY A 1 84 ? -2.047 -1.447 -1.981 1.00 89.50 84 GLY A C 1
ATOM 675 O O . GLY A 1 84 ? -1.351 -0.670 -2.621 1.00 89.50 84 GLY A O 1
ATOM 676 N N . ILE A 1 85 ? -2.634 -1.112 -0.830 1.00 93.19 85 ILE A N 1
ATOM 677 C CA . ILE A 1 85 ? -2.411 0.151 -0.110 1.00 93.19 85 ILE A CA 1
ATOM 678 C C . ILE A 1 85 ? -1.190 0.041 0.806 1.00 93.19 85 ILE A C 1
ATOM 680 O O . ILE A 1 85 ? -0.397 0.976 0.915 1.00 93.19 85 ILE A O 1
ATOM 684 N N . VAL A 1 86 ? -1.035 -1.125 1.430 1.00 93.62 86 VAL A N 1
ATOM 685 C CA . VAL A 1 86 ? 0.083 -1.465 2.308 1.00 93.62 86 VAL A CA 1
ATOM 686 C C . VAL A 1 86 ? 0.929 -2.541 1.644 1.00 93.62 86 VAL A C 1
ATOM 688 O O . VAL A 1 86 ? 0.396 -3.443 0.998 1.00 93.62 86 VAL A O 1
ATOM 691 N N . ILE A 1 87 ? 2.244 -2.430 1.796 1.00 91.31 87 ILE A N 1
ATOM 692 C CA . ILE A 1 87 ? 3.238 -3.375 1.281 1.00 91.31 87 ILE A CA 1
ATOM 693 C C . ILE A 1 87 ? 4.340 -3.598 2.320 1.00 91.31 87 ILE A C 1
ATOM 695 O O . ILE A 1 87 ? 4.342 -2.974 3.378 1.00 91.31 87 ILE A O 1
ATOM 699 N N . GLU A 1 88 ? 5.297 -4.464 2.002 1.00 90.94 88 GLU A N 1
ATOM 700 C CA . GLU A 1 88 ? 6.561 -4.544 2.737 1.00 90.94 88 GLU A CA 1
ATOM 701 C C . GLU A 1 88 ? 7.485 -3.374 2.351 1.00 90.94 88 GLU A C 1
ATOM 703 O O . GLU A 1 88 ? 7.601 -3.065 1.161 1.00 90.94 88 GLU A O 1
ATOM 708 N N . PRO A 1 89 ? 8.193 -2.742 3.303 1.00 87.62 89 PRO A N 1
ATOM 709 C CA . PRO A 1 89 ? 9.075 -1.609 3.021 1.00 87.62 89 PRO A CA 1
ATOM 710 C C . PRO A 1 89 ? 10.242 -1.997 2.102 1.00 87.62 89 PRO A C 1
ATOM 712 O O . PRO A 1 89 ? 10.643 -1.229 1.233 1.00 87.62 89 PRO A O 1
ATOM 715 N N . ASP A 1 90 ? 10.759 -3.218 2.239 1.00 86.12 90 ASP A N 1
ATOM 716 C CA . ASP A 1 90 ? 11.868 -3.759 1.452 1.00 86.12 90 ASP A CA 1
ATOM 717 C C . ASP A 1 90 ? 11.420 -4.455 0.155 1.00 86.12 90 ASP A C 1
ATOM 719 O O . ASP A 1 90 ? 12.163 -5.256 -0.415 1.00 86.12 90 ASP A O 1
ATOM 723 N N . TRP A 1 91 ? 10.218 -4.151 -0.349 1.00 84.62 91 TRP A N 1
ATOM 724 C CA . TRP A 1 91 ? 9.670 -4.796 -1.547 1.00 84.62 91 TRP A CA 1
ATOM 725 C C . TRP A 1 91 ? 10.595 -4.700 -2.768 1.00 84.62 91 TRP A C 1
ATOM 727 O O . TRP A 1 91 ? 10.697 -5.668 -3.518 1.00 84.62 91 TRP A O 1
ATOM 737 N N . LEU A 1 92 ? 11.298 -3.572 -2.945 1.00 81.31 92 LEU A N 1
ATOM 738 C CA . LEU A 1 92 ? 12.241 -3.359 -4.049 1.00 81.31 92 LEU A CA 1
ATOM 739 C C . LEU A 1 92 ? 13.420 -4.331 -3.988 1.00 81.31 92 LEU A C 1
ATOM 741 O O . LEU A 1 92 ? 13.759 -4.937 -5.001 1.00 81.31 92 LEU A O 1
ATOM 745 N N . ALA A 1 93 ? 14.000 -4.541 -2.805 1.00 81.38 93 ALA A N 1
ATOM 746 C CA . ALA A 1 93 ? 15.114 -5.472 -2.622 1.00 81.38 93 ALA A CA 1
ATOM 747 C C . ALA A 1 93 ? 14.701 -6.925 -2.917 1.00 81.38 93 ALA A C 1
ATOM 749 O O . ALA A 1 93 ? 15.507 -7.734 -3.369 1.00 81.38 93 ALA A O 1
ATOM 750 N N . ARG A 1 94 ? 13.417 -7.252 -2.729 1.00 80.56 94 ARG A N 1
ATOM 751 C CA . ARG A 1 94 ? 12.857 -8.584 -3.005 1.00 80.56 94 ARG A CA 1
ATOM 752 C C . ARG A 1 94 ? 12.519 -8.820 -4.482 1.00 80.56 94 ARG A C 1
ATOM 754 O O . ARG A 1 94 ? 12.156 -9.935 -4.845 1.00 80.56 94 ARG A O 1
ATOM 761 N N . THR A 1 95 ? 12.641 -7.809 -5.346 1.00 78.56 95 THR A N 1
ATOM 762 C CA . THR A 1 95 ? 12.326 -7.939 -6.784 1.00 78.56 95 THR A CA 1
ATOM 763 C C . THR A 1 95 ? 13.340 -8.778 -7.567 1.00 78.56 95 THR A C 1
ATOM 765 O O . THR A 1 95 ? 13.016 -9.250 -8.663 1.00 78.56 95 THR A O 1
ATOM 768 N N . GLY A 1 96 ? 14.553 -8.948 -7.023 1.00 80.56 96 GLY A N 1
ATOM 769 C CA . GLY A 1 96 ? 15.683 -9.589 -7.701 1.00 80.56 96 GLY A CA 1
ATOM 770 C C . GLY A 1 96 ? 16.318 -8.735 -8.805 1.00 80.56 96 GLY A C 1
ATOM 771 O O . GLY A 1 96 ? 17.098 -9.262 -9.594 1.00 80.56 96 GLY A O 1
ATOM 772 N N . LEU A 1 97 ? 15.966 -7.447 -8.894 1.00 83.12 97 LEU A N 1
ATOM 773 C CA . LEU A 1 97 ? 16.636 -6.484 -9.769 1.00 83.12 97 LEU A CA 1
ATOM 774 C C . LEU A 1 97 ? 18.002 -6.102 -9.186 1.00 83.12 97 LEU A C 1
ATOM 776 O O . LEU A 1 97 ? 18.180 -6.085 -7.969 1.00 83.12 97 LEU A O 1
ATOM 780 N N . ASP A 1 98 ? 18.959 -5.785 -10.054 1.00 84.44 98 ASP A N 1
ATOM 781 C CA . ASP A 1 98 ? 20.283 -5.342 -9.628 1.00 84.44 98 ASP A CA 1
ATOM 782 C C . ASP A 1 98 ? 20.235 -3.952 -8.962 1.00 84.44 98 ASP A C 1
ATOM 784 O O . ASP A 1 98 ? 19.368 -3.121 -9.253 1.00 84.44 98 ASP A O 1
ATOM 788 N N . GLU A 1 99 ? 21.192 -3.682 -8.070 1.00 82.12 99 GLU A N 1
ATOM 789 C CA . GLU A 1 99 ? 21.237 -2.435 -7.293 1.00 82.12 99 GLU A CA 1
ATOM 790 C C . GLU A 1 99 ? 21.338 -1.181 -8.173 1.00 82.12 99 GLU A C 1
ATOM 792 O O . GLU A 1 99 ? 20.784 -0.138 -7.823 1.00 82.12 99 GLU A O 1
ATOM 797 N N . SER A 1 100 ? 21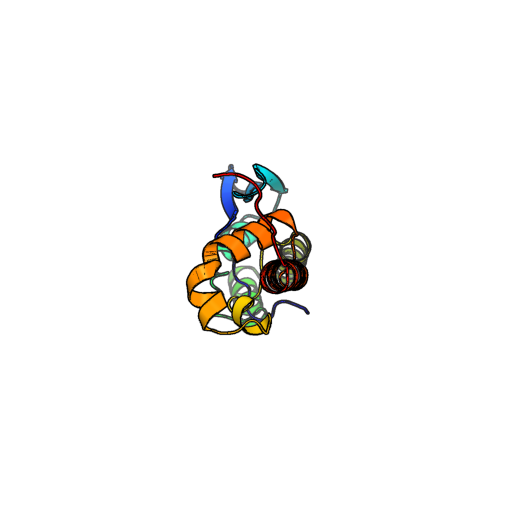.992 -1.277 -9.338 1.00 81.81 100 SER A N 1
ATOM 798 C CA . SER A 1 100 ? 22.147 -0.139 -10.248 1.00 81.81 100 SER A CA 1
ATOM 799 C C . SER A 1 100 ? 20.817 0.250 -10.904 1.00 81.81 100 SER A C 1
ATOM 801 O O . SER A 1 100 ? 20.477 1.434 -10.966 1.00 81.81 100 SER A O 1
ATOM 803 N N . THR A 1 101 ? 20.002 -0.737 -11.289 1.00 80.00 101 THR A N 1
ATOM 804 C CA . THR A 1 101 ? 18.632 -0.530 -11.774 1.00 80.00 101 THR A CA 1
ATOM 805 C C . THR A 1 101 ? 17.752 0.069 -10.681 1.00 80.00 101 THR A C 1
ATOM 807 O O . THR A 1 101 ? 17.037 1.044 -10.929 1.00 80.00 101 THR A O 1
ATOM 810 N N . LEU A 1 102 ? 17.817 -0.471 -9.460 1.00 81.81 102 LEU A N 1
ATOM 811 C CA . LEU A 1 102 ? 17.016 0.011 -8.332 1.00 81.81 102 LEU A CA 1
ATOM 812 C C . LEU A 1 102 ? 17.333 1.472 -7.978 1.00 81.81 102 LEU A C 1
ATOM 814 O O . LEU A 1 102 ? 16.408 2.255 -7.760 1.00 81.81 102 LEU A O 1
ATOM 818 N N . ALA A 1 103 ? 18.612 1.856 -7.990 1.00 79.44 103 ALA A N 1
ATOM 819 C CA . ALA A 1 103 ? 19.052 3.209 -7.651 1.00 79.44 103 ALA A CA 1
ATOM 820 C C . ALA A 1 103 ? 18.541 4.280 -8.631 1.00 79.44 103 ALA A C 1
ATOM 822 O O . ALA A 1 103 ? 18.227 5.397 -8.223 1.00 79.44 103 ALA A O 1
ATOM 823 N N . VAL A 1 104 ? 18.441 3.951 -9.922 1.00 83.12 104 VAL A N 1
ATOM 824 C CA . VAL A 1 104 ? 18.064 4.923 -10.963 1.00 83.12 104 VAL A CA 1
ATOM 825 C C . VAL A 1 104 ? 16.564 4.889 -11.266 1.00 83.12 104 VAL A C 1
ATOM 827 O O . VAL A 1 104 ? 15.974 5.914 -11.608 1.00 83.12 104 VAL A O 1
ATOM 830 N N . GLN A 1 105 ? 15.919 3.728 -11.125 1.00 83.62 105 GLN A N 1
ATOM 831 C CA . GLN A 1 105 ? 14.559 3.497 -11.624 1.00 83.62 105 GLN A CA 1
ATOM 832 C C . GLN A 1 105 ? 13.509 3.353 -10.519 1.00 83.62 105 GLN A C 1
ATOM 834 O O . GLN A 1 105 ? 12.364 3.005 -10.801 1.00 83.62 105 GLN A O 1
ATOM 839 N N . GLN A 1 106 ? 13.848 3.687 -9.270 1.00 83.06 106 GLN A N 1
ATOM 840 C CA . GLN A 1 106 ? 12.926 3.614 -8.133 1.00 83.06 106 GLN A CA 1
ATOM 841 C C . GLN A 1 106 ? 11.576 4.295 -8.414 1.00 83.06 106 GLN A C 1
ATOM 843 O O . GLN A 1 106 ? 10.525 3.705 -8.176 1.00 83.06 106 GLN A O 1
ATOM 848 N N . ARG A 1 107 ? 11.579 5.512 -8.979 1.00 83.88 107 ARG A N 1
ATOM 849 C CA . ARG A 1 107 ? 10.335 6.240 -9.299 1.00 83.88 107 ARG A CA 1
ATOM 850 C C . ARG A 1 107 ? 9.482 5.522 -10.347 1.00 83.88 107 ARG A C 1
ATOM 852 O O . ARG A 1 107 ? 8.263 5.473 -10.210 1.00 83.88 107 ARG A O 1
ATOM 859 N N . GLN A 1 108 ? 10.117 4.958 -11.373 1.00 88.12 108 GLN A N 1
ATOM 860 C CA . GLN A 1 108 ? 9.437 4.179 -12.410 1.00 88.12 108 GLN A CA 1
ATOM 861 C C . GLN A 1 108 ? 8.833 2.898 -11.826 1.00 88.12 108 GLN A C 1
ATOM 863 O O . GLN A 1 108 ? 7.686 2.571 -12.119 1.00 88.12 108 GLN A O 1
ATOM 868 N N . LEU A 1 109 ? 9.568 2.207 -10.955 1.00 88.44 109 LEU A N 1
ATOM 869 C CA . LEU A 1 109 ? 9.085 1.008 -10.276 1.00 88.44 109 LEU A CA 1
ATOM 870 C C . L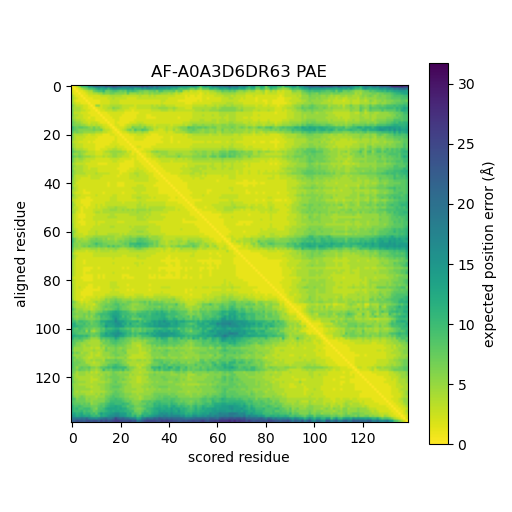EU A 1 109 ? 7.897 1.314 -9.359 1.00 88.44 109 LEU A C 1
ATOM 872 O O . LEU A 1 109 ? 6.913 0.577 -9.388 1.00 88.44 109 LEU A O 1
ATOM 876 N N . SER A 1 110 ? 7.935 2.418 -8.610 1.00 84.12 110 SER A N 1
ATOM 877 C CA . SER A 1 110 ? 6.783 2.880 -7.827 1.00 84.12 110 SER A CA 1
ATOM 878 C C . SER A 1 110 ? 5.574 3.189 -8.717 1.00 84.12 110 SER A C 1
ATOM 880 O O . SER A 1 110 ? 4.456 2.800 -8.389 1.00 84.12 110 SER A O 1
ATOM 882 N N . PHE A 1 111 ? 5.783 3.803 -9.887 1.00 85.44 111 PHE A N 1
ATOM 883 C CA . PHE A 1 111 ? 4.708 4.019 -10.859 1.00 85.44 111 PHE A CA 1
ATOM 884 C C . PHE A 1 111 ? 4.130 2.698 -11.392 1.00 85.44 111 PHE A C 1
ATOM 886 O O . PHE A 1 111 ? 2.912 2.520 -11.421 1.00 85.44 111 PHE A O 1
ATOM 893 N N . PHE A 1 112 ? 4.971 1.732 -11.769 1.00 89.12 112 PHE A N 1
ATOM 894 C CA . PHE A 1 112 ? 4.493 0.409 -12.177 1.00 89.12 112 PHE A CA 1
ATOM 895 C C . PHE A 1 112 ? 3.737 -0.292 -11.058 1.00 89.12 112 PHE A C 1
ATOM 897 O O . PHE A 1 112 ? 2.720 -0.926 -11.323 1.00 89.12 112 PHE A O 1
ATOM 904 N N . LEU A 1 113 ? 4.172 -0.141 -9.811 1.00 87.19 113 LEU A N 1
ATOM 905 C CA . LEU A 1 113 ? 3.452 -0.673 -8.666 1.00 87.19 113 LEU A CA 1
ATOM 906 C C . LEU A 1 113 ? 2.059 -0.033 -8.528 1.00 87.19 113 LEU A C 1
ATOM 908 O O . LEU A 1 113 ? 1.102 -0.715 -8.154 1.00 87.19 113 LEU A O 1
ATOM 912 N N . ASP A 1 114 ? 1.908 1.265 -8.804 1.00 83.75 114 ASP A N 1
ATOM 913 C CA . ASP A 1 114 ? 0.607 1.959 -8.790 1.00 83.75 114 ASP A CA 1
ATOM 914 C C . ASP A 1 114 ? -0.330 1.437 -9.883 1.00 83.75 114 ASP A C 1
ATOM 916 O O . ASP A 1 114 ? -1.524 1.254 -9.640 1.00 83.75 114 ASP A O 1
ATOM 920 N N . VAL A 1 115 ? 0.209 1.178 -11.076 1.00 84.81 115 VAL A N 1
ATOM 921 C CA . VAL A 1 115 ? -0.564 0.741 -12.248 1.00 84.81 115 VAL A CA 1
ATOM 922 C C . VAL A 1 115 ? -0.896 -0.752 -12.199 1.00 84.81 115 VAL A C 1
ATOM 924 O O . VAL A 1 115 ? -2.017 -1.153 -12.508 1.00 84.81 115 VAL A O 1
ATOM 927 N N . LEU A 1 116 ? 0.070 -1.586 -11.818 1.00 86.50 116 LEU A N 1
ATOM 928 C CA . LEU A 1 116 ? -0.015 -3.048 -11.903 1.00 86.50 116 LEU A CA 1
ATOM 929 C C . LEU A 1 116 ? -0.460 -3.698 -10.589 1.00 86.50 116 LEU A C 1
ATOM 931 O O . LEU A 1 116 ? -0.894 -4.853 -10.591 1.00 86.50 116 LEU A O 1
ATOM 935 N N . GLY A 1 117 ? -0.368 -2.964 -9.477 1.00 79.69 117 GLY A N 1
ATOM 936 C CA . GLY A 1 117 ? -0.911 -3.353 -8.179 1.00 79.69 117 GLY A CA 1
ATOM 937 C C . GLY A 1 117 ? -0.123 -4.422 -7.421 1.00 79.69 117 GLY A C 1
ATOM 938 O O . GLY A 1 117 ? -0.575 -4.814 -6.350 1.00 79.69 117 GLY A O 1
ATOM 939 N N . SER A 1 118 ? 1.021 -4.901 -7.929 1.00 82.69 118 SER A N 1
ATOM 940 C CA . SER A 1 118 ? 1.878 -5.837 -7.187 1.00 82.69 118 SER A CA 1
ATOM 941 C C . SER A 1 118 ? 3.378 -5.642 -7.476 1.00 82.69 118 SER A C 1
ATOM 943 O O . SER A 1 118 ? 3.737 -5.330 -8.620 1.00 82.69 118 SER A O 1
ATOM 945 N N . PRO A 1 119 ? 4.255 -5.829 -6.466 1.00 84.94 119 PRO A N 1
ATOM 946 C CA . PRO A 1 119 ? 5.712 -5.776 -6.625 1.00 84.94 119 PRO A CA 1
ATOM 947 C C . PRO A 1 119 ? 6.249 -6.717 -7.704 1.00 84.94 119 PRO A C 1
ATOM 949 O O . PRO A 1 119 ? 7.114 -6.345 -8.494 1.00 84.94 119 PRO A O 1
ATOM 952 N N . GLU A 1 120 ? 5.703 -7.929 -7.770 1.00 86.25 120 GLU A N 1
ATOM 953 C CA . GLU A 1 120 ? 6.149 -8.983 -8.679 1.00 86.25 120 GLU A CA 1
ATOM 954 C C . GLU A 1 120 ? 5.892 -8.591 -10.134 1.00 86.25 120 GLU A C 1
ATOM 956 O O . GLU A 1 120 ? 6.778 -8.727 -10.978 1.00 86.25 120 GLU A O 1
ATOM 961 N N . LYS A 1 121 ? 4.707 -8.036 -10.420 1.00 88.25 121 LYS A N 1
ATOM 962 C CA . LYS A 1 121 ? 4.355 -7.550 -11.760 1.00 88.25 121 LYS A CA 1
ATOM 963 C C . LYS A 1 121 ? 5.193 -6.343 -12.165 1.00 88.25 121 LYS A C 1
ATOM 965 O O . LYS A 1 121 ? 5.615 -6.260 -13.316 1.00 88.25 121 LYS A O 1
ATOM 970 N N . ALA A 1 122 ? 5.448 -5.421 -11.234 1.00 89.94 122 ALA A N 1
ATOM 971 C CA . ALA A 1 122 ? 6.316 -4.273 -11.487 1.00 89.94 122 ALA A CA 1
ATOM 972 C C . ALA A 1 122 ? 7.740 -4.720 -11.860 1.00 89.94 122 ALA A C 1
ATOM 974 O O . ALA A 1 122 ? 8.292 -4.252 -12.856 1.00 89.94 122 ALA A O 1
ATOM 975 N N . ALA A 1 123 ? 8.297 -5.686 -11.124 1.00 89.31 123 ALA A N 1
ATOM 976 C CA . ALA A 1 123 ? 9.605 -6.267 -11.413 1.00 89.31 123 ALA A CA 1
ATOM 977 C C . ALA A 1 123 ? 9.642 -7.026 -12.749 1.00 89.31 123 ALA A C 1
ATOM 979 O O . ALA A 1 123 ? 10.614 -6.922 -13.494 1.00 89.31 123 ALA A O 1
ATOM 980 N N . GLU A 1 124 ? 8.590 -7.783 -13.069 1.00 91.12 124 GLU A N 1
ATOM 981 C CA . GLU A 1 124 ? 8.478 -8.505 -14.339 1.00 91.12 124 GLU A CA 1
ATOM 982 C C . GLU A 1 124 ? 8.467 -7.546 -15.538 1.00 91.12 124 GLU A C 1
ATOM 984 O O . GLU A 1 124 ? 9.197 -7.758 -16.507 1.00 91.12 124 GLU A O 1
ATOM 989 N N . VAL A 1 125 ? 7.672 -6.473 -15.470 1.00 91.69 125 VAL A N 1
ATOM 990 C CA . VAL A 1 125 ? 7.630 -5.449 -16.525 1.00 91.69 125 VAL A CA 1
ATOM 991 C C . VAL A 1 125 ? 8.980 -4.755 -16.659 1.00 91.69 125 VAL A C 1
ATOM 993 O O . VAL A 1 125 ? 9.453 -4.572 -17.778 1.00 91.69 125 VAL A O 1
ATOM 996 N N . GLN A 1 126 ? 9.636 -4.437 -15.542 1.00 90.94 126 GLN A N 1
ATOM 997 C CA . GLN A 1 126 ? 10.968 -3.850 -15.576 1.00 90.94 126 GLN A CA 1
ATOM 998 C C . GLN A 1 126 ? 11.984 -4.756 -16.280 1.00 90.94 126 GLN A C 1
ATOM 1000 O O . GLN A 1 126 ? 12.729 -4.281 -17.132 1.00 90.94 126 GLN A O 1
ATOM 1005 N N . ARG A 1 127 ? 11.988 -6.061 -15.979 1.00 90.31 127 ARG A N 1
ATOM 1006 C CA . ARG A 1 127 ? 12.864 -7.030 -16.659 1.00 90.31 127 ARG A CA 1
ATOM 1007 C C . ARG A 1 127 ? 12.602 -7.074 -18.161 1.00 90.31 127 ARG A C 1
ATOM 1009 O O . ARG A 1 127 ? 13.543 -6.973 -18.940 1.00 90.31 127 ARG A O 1
ATOM 1016 N N . LYS A 1 128 ? 11.330 -7.112 -18.571 1.00 92.12 128 LYS A N 1
ATOM 1017 C CA . LYS A 1 128 ? 10.951 -7.069 -19.993 1.00 92.12 128 LYS A CA 1
ATOM 1018 C C . LYS A 1 128 ? 11.457 -5.810 -20.695 1.00 92.12 128 LYS A C 1
ATOM 1020 O O . LYS A 1 128 ? 11.894 -5.902 -21.835 1.00 92.12 128 LYS A O 1
ATOM 1025 N N . ILE A 1 129 ? 11.403 -4.653 -20.033 1.00 90.56 129 ILE A N 1
ATOM 1026 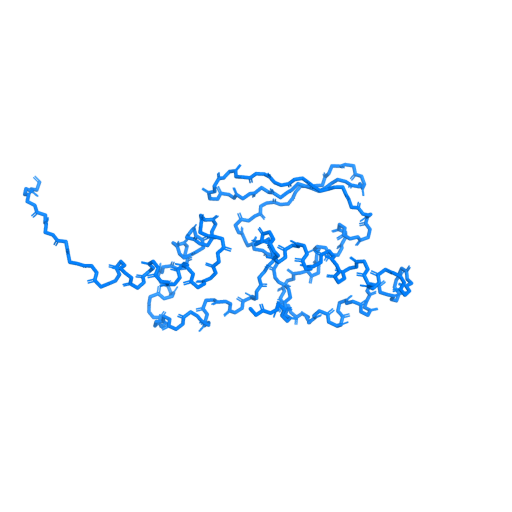C CA . ILE A 1 129 ? 11.942 -3.397 -20.572 1.00 90.56 129 ILE A CA 1
ATOM 1027 C C . ILE A 1 129 ? 13.465 -3.480 -20.701 1.00 90.56 129 ILE A C 1
ATOM 1029 O O . ILE A 1 129 ? 13.996 -3.134 -21.752 1.00 90.56 129 ILE A O 1
ATOM 1033 N N . SER A 1 130 ? 14.160 -3.970 -19.672 1.00 87.25 130 SER A N 1
ATOM 1034 C CA . SER A 1 130 ? 15.622 -4.111 -19.683 1.00 87.25 13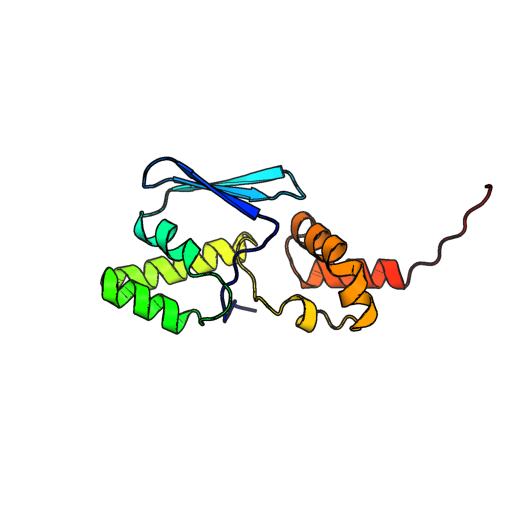0 SER A CA 1
ATOM 1035 C C . SER A 1 130 ? 16.127 -5.087 -20.755 1.00 87.25 130 SER A C 1
ATOM 1037 O O . SER A 1 130 ? 17.213 -4.902 -21.294 1.00 87.25 130 SER A O 1
ATOM 1039 N N . GLU A 1 131 ? 15.346 -6.118 -21.080 1.00 90.69 131 GLU A N 1
ATOM 1040 C CA . GLU A 1 131 ? 15.675 -7.122 -22.102 1.00 90.69 131 GLU A CA 1
ATOM 1041 C C . GLU A 1 131 ? 15.217 -6.722 -23.519 1.00 90.69 131 GLU A C 1
ATOM 1043 O O . GLU A 1 131 ? 15.599 -7.364 -24.505 1.00 90.69 131 GLU A O 1
ATOM 1048 N N . ALA A 1 132 ? 14.402 -5.670 -23.651 1.00 93.88 132 ALA A N 1
ATOM 1049 C CA . ALA A 1 132 ? 13.853 -5.242 -24.930 1.00 93.88 132 ALA A CA 1
ATOM 1050 C C . ALA A 1 132 ? 14.930 -4.638 -25.843 1.00 93.88 132 ALA A C 1
ATOM 1052 O O . ALA A 1 132 ? 15.781 -3.852 -25.430 1.00 93.88 132 ALA A O 1
ATOM 1053 N N . ARG A 1 133 ? 14.853 -4.963 -27.138 1.00 93.50 133 ARG A N 1
ATOM 1054 C CA . ARG A 1 133 ? 15.689 -4.363 -28.186 1.00 93.50 133 ARG A CA 1
ATOM 1055 C C . ARG A 1 133 ? 14.832 -3.438 -29.034 1.00 93.50 133 ARG A C 1
ATOM 1057 O O . ARG A 1 133 ? 13.844 -3.878 -29.618 1.00 93.50 133 ARG A O 1
ATOM 1064 N N . LEU A 1 134 ? 15.218 -2.169 -29.104 1.00 93.00 134 LEU A N 1
ATOM 1065 C CA . LEU A 1 134 ? 14.510 -1.137 -29.856 1.00 93.00 134 LEU A CA 1
ATOM 1066 C C . LEU A 1 134 ? 15.325 -0.756 -31.095 1.00 93.00 134 LEU A C 1
ATOM 1068 O O . LEU A 1 134 ? 16.533 -0.546 -31.002 1.00 93.00 134 LEU A O 1
ATOM 1072 N N . VAL A 1 135 ? 14.664 -0.666 -32.249 1.00 92.88 135 VAL A N 1
ATOM 1073 C CA . VAL A 1 135 ? 15.248 -0.123 -33.482 1.00 92.88 135 VAL A CA 1
ATOM 1074 C C . VAL A 1 135 ? 14.518 1.175 -33.806 1.00 92.88 135 VAL A C 1
ATOM 1076 O O . VAL A 1 135 ? 13.308 1.160 -34.024 1.00 92.88 135 VAL A O 1
ATOM 1079 N N . CYS A 1 136 ? 15.248 2.287 -33.836 1.00 91.44 136 CYS A N 1
ATOM 1080 C CA . CYS A 1 136 ? 14.714 3.599 -34.196 1.00 91.44 136 CYS A CA 1
ATOM 1081 C C . CYS A 1 136 ? 15.154 3.955 -35.621 1.00 91.44 136 CYS A C 1
ATOM 1083 O O . CYS A 1 136 ? 16.351 3.969 -35.907 1.00 91.44 136 CYS A O 1
ATOM 1085 N N . PHE A 1 137 ? 14.198 4.240 -36.508 1.00 92.06 137 PHE A N 1
ATOM 1086 C CA . PHE A 1 137 ? 14.460 4.720 -37.867 1.00 92.06 137 PHE A CA 1
ATOM 1087 C C . PHE A 1 137 ? 14.071 6.195 -37.982 1.00 92.06 137 PHE A C 1
ATOM 1089 O O . PHE A 1 137 ? 12.921 6.546 -37.723 1.00 92.06 137 PHE A O 1
ATOM 1096 N N . GLY A 1 138 ? 15.018 7.028 -38.419 1.00 82.06 138 GLY A N 1
ATOM 1097 C CA . GLY A 1 138 ? 14.874 8.486 -38.447 1.00 82.06 138 GLY A CA 1
ATOM 1098 C C . GLY A 1 138 ? 15.368 9.146 -37.156 1.00 82.06 138 GLY A C 1
ATOM 1099 O O . GLY A 1 138 ? 15.333 8.533 -36.088 1.00 82.06 138 GLY A O 1
ATOM 1100 N N . VAL A 1 139 ? 15.868 10.377 -37.293 1.00 61.44 139 VAL A N 1
ATOM 1101 C CA . VAL A 1 139 ? 16.243 11.284 -36.195 1.00 61.44 139 VAL A CA 1
ATOM 1102 C C . VAL A 1 139 ? 15.320 12.487 -36.249 1.00 61.44 139 VAL A C 1
ATOM 1104 O O . VAL A 1 139 ? 15.123 12.992 -37.379 1.00 61.44 139 VAL A O 1
#

Secondary structure (DSSP, 8-state):
---SS-EE-TTEEEEEETTTEEEEEETTT--EEEEE--HHHHHHGGG-BSSS-HHHHHHHHHHHH-HHHHHHHHHHHHHHHHTTSEE-TTTTGGG---HHHHHHHHHHHHHHHHHHSSHHHHHHHHHHHHH--------

Nearest PDB structures (foldseek):
  5lq4-assembly1_B  TM=7.451E-01  e=2.087E-03  Cyanothece sp. PCC 7425
  8hkr-assembly1_A  TM=7.028E-01  e=2.667E-02  Mycobacterium tuberculosis H37Rv
  8bbe-assembly1_C  TM=6.762E-01  e=3.856E+00  Homo sapiens
  8fh3-assembly1_B  TM=6.648E-01  e=7.072E+00  Homo sapiens

Sequence (139 aa):
MAVVRPFLRDGIDVYVRGDDEVHFVFLGTRKRITAKVKPFLIQSLAWLDGKENVDSLAERVARVQGADARDQFIAFLAYLEHKGIVIEPDWLARTGLDESTLAVQQRQLSFFLDVLGSPEKAAEVQRKISEARLVCFGV

Radius of gyration: 17.72 Å; Cα contacts (8 Å, |Δi|>4): 170; chains: 1; bounding box: 38×27×63 Å

Foldseek 3Di:
DQAFQKAFAPQWDWDDDPQFKIWTQRNLPRDIDIDGHHNLLVVLNVVRHQPHTLVVSLVVQCVVPNDVSSVVNVVVSVVCVVQLRIHHPCLLVVLPDDPVCCVPCVVVLSSCCSVVVDSNRSSVVVVCVVPDDDDDDDD

Solvent-accessible surface area (backbone atoms only — not comparable to full-atom values): 7965 Å² total; per-residue (Å²): 129,86,64,54,23,40,14,59,42,90,60,44,52,78,47,74,52,85,68,40,35,41,36,41,36,31,66,72,64,69,48,73,49,77,48,81,48,60,48,69,60,62,60,49,57,80,65,28,72,34,81,54,41,50,67,62,51,30,52,53,40,20,76,77,68,35,69,74,42,22,59,54,46,52,53,48,51,54,51,34,40,74,70,51,47,32,40,46,70,63,48,69,76,72,52,75,67,56,69,70,58,52,74,75,38,46,70,59,44,53,41,35,29,53,70,64,54,34,65,67,56,24,38,51,53,50,50,53,58,74,70,55,85,85,86,83,84,84,133

Mean predicted aligned error: 5.15 Å

pLDDT: mean 90.18, std 6.34, range [55.22, 97.5]